Protein AF-A0A532UYY3-F1 (afdb_monomer_lite)

Structure (mmCIF, N/CA/C/O backbone):
data_AF-A0A532UYY3-F1
#
_entry.id   AF-A0A532UYY3-F1
#
loop_
_atom_site.group_PDB
_atom_site.id
_atom_site.type_symbol
_atom_site.label_atom_id
_atom_site.label_alt_id
_atom_site.label_comp_id
_atom_site.label_asym_id
_atom_site.label_entity_id
_atom_site.label_seq_id
_atom_site.pdbx_PDB_ins_code
_atom_site.Cartn_x
_atom_site.Cartn_y
_atom_site.Cartn_z
_atom_site.occupancy
_atom_site.B_iso_or_equiv
_atom_site.auth_seq_id
_atom_site.auth_comp_id
_atom_site.auth_asym_id
_atom_site.auth_atom_id
_atom_site.pdbx_PDB_model_num
ATOM 1 N N . MET A 1 1 ? 8.161 -6.164 -21.433 1.00 78.81 1 MET A N 1
ATOM 2 C CA . MET A 1 1 ? 7.771 -7.488 -20.885 1.00 78.81 1 MET A CA 1
ATOM 3 C C . MET A 1 1 ? 6.848 -7.222 -19.704 1.00 78.81 1 MET A C 1
ATOM 5 O O . MET A 1 1 ? 7.100 -6.244 -19.010 1.00 78.81 1 MET A O 1
ATOM 9 N N . LYS A 1 2 ? 5.768 -7.992 -19.526 1.00 83.56 2 LYS A N 1
ATOM 10 C CA . LYS A 1 2 ? 4.730 -7.705 -18.521 1.00 83.56 2 LYS A CA 1
ATOM 11 C C . LYS A 1 2 ? 4.739 -8.766 -17.425 1.00 83.56 2 LYS A C 1
ATOM 13 O O . LYS A 1 2 ? 4.686 -9.952 -17.748 1.00 83.56 2 LYS A O 1
ATOM 18 N N . LEU A 1 3 ? 4.799 -8.345 -16.163 1.00 83.94 3 LEU A N 1
ATOM 19 C CA . LEU A 1 3 ? 4.790 -9.233 -14.998 1.00 83.94 3 LEU A CA 1
ATOM 20 C C . LEU A 1 3 ? 3.565 -8.932 -14.134 1.00 83.94 3 LEU A C 1
ATOM 22 O O . LEU A 1 3 ? 3.299 -7.775 -13.828 1.00 83.94 3 LEU A O 1
ATOM 26 N N . ALA A 1 4 ? 2.826 -9.962 -13.729 1.00 87.00 4 ALA A N 1
ATOM 27 C CA . ALA A 1 4 ? 1.726 -9.824 -12.782 1.00 87.00 4 ALA A CA 1
ATOM 28 C C . ALA A 1 4 ? 2.087 -10.531 -11.473 1.00 87.00 4 ALA A C 1
ATOM 30 O O . ALA A 1 4 ? 2.452 -11.707 -11.492 1.00 87.00 4 ALA A O 1
ATOM 31 N N . VAL A 1 5 ? 1.986 -9.824 -10.348 1.00 87.31 5 VAL A N 1
ATOM 32 C CA . VAL A 1 5 ? 2.325 -10.348 -9.019 1.00 87.31 5 VAL A CA 1
ATOM 33 C C . VAL A 1 5 ? 1.136 -10.148 -8.092 1.00 87.31 5 VAL A C 1
ATOM 35 O O . VAL A 1 5 ? 0.642 -9.035 -7.933 1.00 87.31 5 VAL A O 1
ATOM 38 N N . ASN A 1 6 ? 0.672 -11.229 -7.470 1.00 89.12 6 ASN A N 1
ATOM 39 C CA . ASN A 1 6 ? -0.334 -11.151 -6.417 1.00 89.12 6 ASN A CA 1
ATOM 40 C C . ASN A 1 6 ? 0.390 -11.031 -5.075 1.00 89.12 6 ASN A C 1
ATOM 42 O O . ASN A 1 6 ? 1.170 -11.917 -4.729 1.00 89.12 6 ASN A O 1
ATOM 46 N N . VAL A 1 7 ? 0.131 -9.968 -4.321 1.00 89.06 7 VAL A N 1
ATOM 47 C CA . VAL A 1 7 ? 0.773 -9.725 -3.022 1.00 89.06 7 VAL A CA 1
ATOM 48 C C . VAL A 1 7 ? -0.272 -9.434 -1.963 1.00 89.06 7 VAL A C 1
ATOM 50 O O . VAL A 1 7 ? -1.322 -8.862 -2.250 1.00 89.06 7 VAL A O 1
ATOM 53 N N . LYS A 1 8 ? 0.020 -9.804 -0.720 1.00 87.62 8 LYS A N 1
ATOM 54 C CA . LYS A 1 8 ? -0.772 -9.349 0.424 1.00 87.62 8 LYS A CA 1
ATOM 55 C C . LYS A 1 8 ? -0.445 -7.890 0.736 1.00 87.62 8 LYS A C 1
ATOM 57 O O . LYS A 1 8 ? 0.686 -7.446 0.510 1.00 87.62 8 LYS A O 1
ATOM 62 N N . ARG A 1 9 ? -1.404 -7.148 1.299 1.00 84.88 9 ARG A N 1
ATOM 63 C CA . ARG A 1 9 ? -1.200 -5.742 1.707 1.00 84.88 9 ARG A CA 1
ATOM 64 C C . ARG A 1 9 ? -0.010 -5.579 2.659 1.00 84.88 9 ARG A C 1
ATOM 66 O O . ARG A 1 9 ? 0.777 -4.650 2.494 1.00 84.88 9 ARG A O 1
ATOM 73 N N . SER A 1 10 ? 0.171 -6.529 3.574 1.00 86.94 10 SER A N 1
ATOM 74 C CA . SER A 1 10 ? 1.302 -6.611 4.509 1.00 86.94 10 SER A CA 1
ATOM 75 C C . SER A 1 10 ? 2.671 -6.712 3.814 1.00 86.94 10 SER A C 1
ATOM 77 O O . SER A 1 10 ? 3.670 -6.211 4.326 1.00 86.94 10 SER A O 1
ATOM 79 N N . GLN A 1 11 ? 2.731 -7.296 2.614 1.00 87.56 11 GLN A N 1
ATOM 80 C CA . GLN A 1 11 ? 3.973 -7.547 1.870 1.00 87.56 11 GLN A CA 1
ATOM 81 C C . GLN A 1 11 ? 4.275 -6.487 0.800 1.00 87.56 11 GLN A C 1
ATOM 83 O O . GLN A 1 11 ? 5.408 -6.394 0.321 1.00 87.56 11 GLN A O 1
ATOM 88 N N . LEU A 1 12 ? 3.286 -5.664 0.438 1.00 88.25 12 LEU A N 1
ATOM 89 C CA . LEU A 1 12 ? 3.363 -4.708 -0.668 1.00 88.25 12 LEU A CA 1
ATOM 90 C C . LEU A 1 12 ? 4.576 -3.775 -0.568 1.00 88.25 12 LEU A C 1
ATOM 92 O O . LEU A 1 12 ? 5.271 -3.550 -1.556 1.00 88.25 12 LEU A O 1
ATOM 96 N N . ARG A 1 13 ? 4.859 -3.248 0.629 1.00 88.31 13 ARG A N 1
ATOM 97 C CA . ARG A 1 13 ? 5.948 -2.285 0.837 1.00 88.31 13 ARG A CA 1
ATOM 98 C C . ARG A 1 13 ? 7.324 -2.875 0.518 1.00 88.31 13 ARG A C 1
ATOM 100 O O . ARG A 1 13 ? 8.137 -2.192 -0.098 1.00 88.31 13 ARG A O 1
ATOM 107 N N . GLY A 1 14 ? 7.575 -4.120 0.924 1.00 89.88 14 GLY A N 1
ATOM 108 C CA . GLY A 1 14 ? 8.836 -4.809 0.636 1.00 89.88 14 GLY A CA 1
ATOM 109 C C . GLY A 1 14 ? 8.975 -5.114 -0.853 1.00 89.88 14 GLY A C 1
ATOM 110 O O . GLY A 1 14 ? 9.988 -4.788 -1.465 1.00 89.88 14 GLY A O 1
ATOM 111 N N . VAL A 1 15 ? 7.902 -5.631 -1.458 1.00 88.75 15 VAL A N 1
ATOM 112 C CA . VAL A 1 15 ? 7.873 -5.965 -2.886 1.00 88.75 15 VAL A CA 1
ATOM 113 C C . VAL A 1 15 ? 8.119 -4.727 -3.755 1.00 88.75 15 VAL A C 1
ATOM 115 O O . VAL A 1 15 ? 8.953 -4.769 -4.653 1.00 88.75 15 VAL A O 1
ATOM 118 N N . LEU A 1 16 ? 7.485 -3.589 -3.460 1.00 87.00 16 LEU A N 1
ATOM 119 C CA . LEU A 1 16 ? 7.707 -2.346 -4.212 1.00 87.00 16 LEU A CA 1
ATOM 120 C C . LEU A 1 16 ? 9.159 -1.847 -4.143 1.00 87.00 16 LEU A C 1
ATOM 122 O O . LEU A 1 16 ? 9.676 -1.342 -5.140 1.00 87.00 16 LEU A O 1
ATOM 126 N N . GLN A 1 17 ? 9.832 -1.999 -2.998 1.00 87.81 17 GLN A N 1
ATOM 127 C CA . GLN A 1 17 ? 11.234 -1.597 -2.859 1.00 87.81 17 GLN A CA 1
ATOM 128 C C . GLN A 1 17 ? 12.184 -2.458 -3.695 1.00 87.81 17 GLN A C 1
ATOM 130 O O . GLN A 1 17 ? 13.142 -1.928 -4.258 1.00 87.81 17 GLN A O 1
ATOM 135 N N . GLU A 1 18 ? 11.944 -3.766 -3.777 1.00 86.12 18 GLU A N 1
ATOM 136 C CA . GLU A 1 18 ? 12.776 -4.660 -4.588 1.00 86.12 18 GLU A CA 1
ATOM 137 C C . GLU A 1 18 ? 12.517 -4.489 -6.083 1.00 86.12 18 GLU A C 1
ATOM 139 O O . GLU A 1 18 ? 13.464 -4.435 -6.876 1.00 86.12 18 GLU A O 1
ATOM 144 N N . LEU A 1 19 ? 11.246 -4.343 -6.465 1.00 86.31 19 LEU A N 1
ATOM 145 C CA . LEU A 1 19 ? 10.853 -4.169 -7.858 1.00 86.31 19 LEU A CA 1
ATOM 146 C C . LEU A 1 19 ? 11.371 -2.848 -8.431 1.00 86.31 19 LEU A C 1
ATOM 148 O O . LEU A 1 19 ? 11.919 -2.842 -9.531 1.00 86.31 19 LEU A O 1
ATOM 152 N N . GLY A 1 20 ? 11.289 -1.757 -7.663 1.00 80.38 20 GLY A N 1
ATOM 153 C CA . GLY A 1 20 ? 11.811 -0.454 -8.082 1.00 80.38 20 GLY A CA 1
ATOM 154 C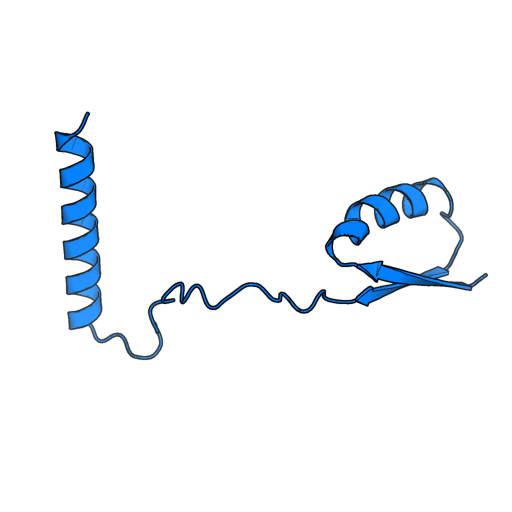 C . GLY A 1 20 ? 13.332 -0.426 -8.271 1.00 80.38 20 GLY A C 1
ATOM 155 O O . GLY A 1 20 ? 13.833 0.388 -9.040 1.00 80.38 20 GLY A O 1
ATOM 156 N N . LYS A 1 21 ? 14.075 -1.319 -7.603 1.00 82.44 21 LYS A N 1
ATOM 157 C CA . LYS A 1 21 ? 15.532 -1.446 -7.774 1.00 82.44 21 LYS A CA 1
ATOM 158 C C . LYS A 1 21 ? 15.918 -2.370 -8.925 1.00 82.44 21 LYS A C 1
ATOM 160 O O . LYS A 1 21 ? 16.910 -2.112 -9.596 1.00 82.44 21 LYS A O 1
ATOM 165 N N . SER A 1 22 ? 15.170 -3.454 -9.119 1.00 82.00 22 SER A N 1
ATOM 166 C CA . SER A 1 22 ? 15.596 -4.566 -9.978 1.00 82.00 22 SER A CA 1
ATOM 167 C C . SER A 1 22 ? 14.995 -4.520 -11.385 1.00 82.00 22 SER A C 1
ATOM 169 O O . SER A 1 22 ? 15.554 -5.120 -12.299 1.00 82.00 22 SER A O 1
ATOM 171 N N . PHE A 1 23 ? 13.873 -3.815 -11.577 1.00 80.25 23 PHE A N 1
ATOM 172 C CA . PHE A 1 23 ? 13.095 -3.863 -12.819 1.00 80.25 23 PHE A CA 1
ATOM 173 C C . PHE A 1 23 ? 12.605 -2.473 -13.277 1.00 80.25 23 PHE A C 1
ATOM 175 O O . PHE A 1 23 ? 11.397 -2.254 -13.365 1.00 80.25 23 PHE A O 1
ATOM 182 N N . PRO A 1 24 ? 13.511 -1.525 -13.593 1.00 76.00 24 PRO A N 1
ATOM 183 C CA . PRO A 1 24 ? 13.127 -0.167 -13.993 1.00 76.00 24 PRO A CA 1
ATOM 184 C C . PRO A 1 24 ? 12.377 -0.097 -15.336 1.00 76.00 24 PRO A C 1
ATOM 186 O O . PRO A 1 24 ? 11.511 0.755 -15.499 1.00 76.00 24 PRO A O 1
ATOM 189 N N . ASP A 1 25 ? 12.652 -1.017 -16.268 1.00 85.19 25 ASP A N 1
ATOM 190 C CA . ASP A 1 25 ? 12.101 -0.993 -17.638 1.00 85.19 25 ASP A CA 1
ATOM 191 C C . ASP A 1 25 ? 10.975 -2.026 -17.865 1.00 85.19 25 ASP A C 1
ATOM 193 O O . ASP A 1 25 ? 10.670 -2.417 -18.998 1.00 85.19 25 ASP A O 1
ATOM 197 N N . MET A 1 26 ? 10.367 -2.529 -16.787 1.00 86.12 26 MET A N 1
ATOM 198 C CA . MET A 1 26 ? 9.343 -3.576 -16.837 1.00 86.12 26 MET A CA 1
ATOM 199 C C . MET A 1 26 ? 7.983 -3.053 -16.377 1.00 86.12 26 MET A C 1
ATOM 201 O O . MET A 1 26 ? 7.864 -2.371 -15.364 1.00 86.12 26 MET A O 1
ATOM 205 N N . GLU A 1 27 ? 6.929 -3.427 -17.102 1.00 83.62 27 GLU A N 1
ATOM 206 C CA . GLU A 1 27 ? 5.559 -3.110 -16.707 1.00 83.62 27 GLU A CA 1
ATOM 207 C C . GLU A 1 27 ? 5.072 -4.176 -15.718 1.00 83.62 27 GLU A C 1
ATOM 209 O O . GLU A 1 27 ? 4.889 -5.345 -16.083 1.00 83.62 27 GLU A O 1
ATOM 214 N N . ILE A 1 28 ? 4.894 -3.780 -14.455 1.00 86.81 28 ILE A N 1
ATOM 215 C CA . ILE A 1 28 ? 4.516 -4.684 -13.367 1.00 86.81 28 ILE A CA 1
ATOM 216 C C . ILE A 1 28 ? 3.110 -4.345 -12.882 1.00 86.81 28 ILE A C 1
ATOM 218 O O . ILE A 1 28 ? 2.829 -3.223 -12.470 1.00 86.81 28 ILE A O 1
ATOM 222 N N . VAL A 1 29 ? 2.231 -5.342 -12.899 1.00 87.62 29 VAL A N 1
ATOM 223 C CA . VAL A 1 29 ? 0.865 -5.254 -12.384 1.00 87.62 29 VAL A CA 1
ATOM 224 C C . VAL A 1 29 ? 0.818 -5.951 -11.031 1.00 87.62 29 VAL A C 1
ATOM 226 O O . VAL A 1 29 ? 1.044 -7.159 -10.944 1.00 87.62 29 VAL A O 1
ATOM 229 N N . ILE A 1 30 ? 0.537 -5.194 -9.972 1.00 89.44 30 ILE A N 1
ATOM 230 C CA . ILE A 1 30 ? 0.468 -5.717 -8.607 1.00 89.44 30 ILE A CA 1
ATOM 231 C C . ILE A 1 30 ? -0.993 -5.828 -8.194 1.00 89.44 30 ILE A C 1
ATOM 233 O O . ILE A 1 30 ? -1.683 -4.826 -8.023 1.00 89.44 30 ILE A O 1
ATOM 237 N N . ASN A 1 31 ? -1.446 -7.059 -8.003 1.00 89.69 31 ASN A N 1
ATOM 238 C CA . ASN A 1 31 ? -2.770 -7.350 -7.482 1.00 89.69 31 ASN A CA 1
ATOM 239 C C . ASN A 1 31 ? -2.668 -7.518 -5.971 1.00 89.69 31 ASN A C 1
ATOM 241 O O . ASN A 1 31 ? -2.093 -8.492 -5.477 1.00 89.69 31 ASN A O 1
ATOM 245 N N . ILE A 1 32 ? -3.218 -6.560 -5.238 1.00 88.69 32 ILE A N 1
ATOM 246 C CA . ILE A 1 32 ? -3.215 -6.597 -3.782 1.00 88.69 32 ILE A CA 1
ATOM 247 C C . ILE A 1 32 ? -4.412 -7.428 -3.333 1.00 88.69 32 ILE A C 1
ATOM 249 O O . ILE A 1 32 ? -5.553 -7.084 -3.631 1.00 88.69 32 ILE A O 1
ATOM 253 N N . LYS A 1 33 ? -4.146 -8.524 -2.623 1.00 84.38 33 LYS A N 1
ATOM 254 C CA . LYS A 1 33 ? -5.175 -9.247 -1.878 1.00 84.38 33 LYS A CA 1
ATOM 255 C C . LYS A 1 33 ? -5.274 -8.620 -0.495 1.00 84.38 33 LYS A C 1
ATOM 257 O O . LYS A 1 33 ? -4.284 -8.600 0.244 1.00 84.38 33 LYS A O 1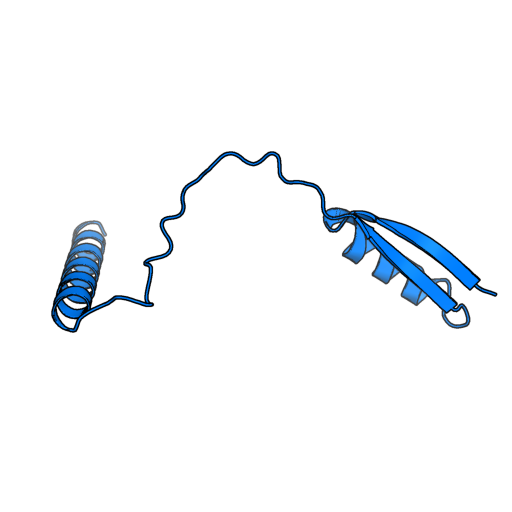
ATOM 262 N N . GLU A 1 34 ? -6.442 -8.076 -0.182 1.00 72.88 34 GLU A N 1
ATOM 263 C CA . GLU A 1 34 ? -6.774 -7.719 1.191 1.00 72.88 34 GLU A CA 1
ATOM 264 C C . GLU A 1 34 ? -6.900 -9.022 1.978 1.00 72.88 34 GLU A C 1
ATOM 266 O O . GLU A 1 34 ? -7.536 -9.976 1.529 1.00 72.88 34 GLU A O 1
ATOM 271 N N . GLU A 1 35 ? -6.168 -9.105 3.084 1.00 67.38 35 GLU A N 1
ATOM 272 C CA . GLU A 1 35 ? -6.398 -10.173 4.044 1.00 67.38 35 GLU A CA 1
ATOM 273 C C . GLU A 1 35 ? -7.733 -9.827 4.694 1.00 67.38 35 GLU A C 1
ATOM 275 O O . GLU A 1 35 ? -7.874 -8.738 5.247 1.00 67.38 35 GLU A O 1
ATOM 280 N N . GLU A 1 36 ? -8.726 -10.700 4.525 1.00 54.06 36 GLU A N 1
ATOM 281 C CA . GLU A 1 36 ? -9.939 -10.656 5.329 1.00 54.06 36 GLU A CA 1
ATOM 282 C C . GLU A 1 36 ? -9.468 -10.795 6.770 1.00 54.06 36 GLU A C 1
ATOM 284 O O . GLU A 1 36 ? -9.015 -11.861 7.189 1.00 54.06 36 GLU A O 1
ATOM 289 N N . SER A 1 37 ? -9.438 -9.676 7.484 1.00 54.25 37 SER A N 1
ATOM 290 C CA . SER A 1 37 ? -9.153 -9.673 8.901 1.00 54.25 37 SER A CA 1
ATOM 291 C C . SER A 1 37 ? -10.269 -10.479 9.559 1.00 54.25 37 SER A C 1
ATOM 293 O O . SER A 1 37 ? -11.364 -9.972 9.788 1.00 54.25 37 SER A O 1
ATOM 295 N N . GLU A 1 38 ? -9.987 -11.735 9.890 1.00 49.28 38 GLU A N 1
ATOM 296 C CA . GLU A 1 38 ? -10.545 -12.377 11.078 1.00 49.28 38 GLU A CA 1
ATOM 297 C C . GLU A 1 38 ? -9.946 -11.669 12.308 1.00 49.28 38 GLU A C 1
ATOM 299 O O . GLU A 1 38 ? -9.222 -12.249 13.108 1.00 49.28 38 GLU A O 1
ATOM 304 N N . GLU A 1 39 ? -10.181 -10.364 12.416 1.00 46.50 39 GLU A N 1
ATOM 305 C CA . GLU A 1 39 ? -9.985 -9.604 13.636 1.00 46.50 39 GLU A CA 1
ATOM 306 C C . GLU A 1 39 ? -11.391 -9.253 14.092 1.00 46.50 39 GLU A C 1
ATOM 308 O O . GLU A 1 39 ? -12.049 -8.358 13.563 1.00 46.50 39 GLU A O 1
ATOM 313 N N . GLU A 1 40 ? -11.869 -10.113 14.990 1.00 43.97 40 GLU A N 1
ATOM 314 C CA . GLU A 1 40 ? -12.836 -9.828 16.040 1.00 43.97 40 GLU A CA 1
ATOM 315 C C . GLU A 1 40 ? -13.176 -8.338 16.134 1.00 43.97 40 GLU A C 1
ATOM 317 O O . GLU A 1 40 ? -12.319 -7.511 16.441 1.00 43.97 40 GLU A O 1
ATOM 322 N N . GLU A 1 41 ? -14.433 -8.027 15.822 1.00 42.16 41 GLU A N 1
ATOM 323 C CA . GLU A 1 41 ? -15.370 -7.214 16.605 1.00 42.16 41 GLU A CA 1
ATOM 324 C C . GLU A 1 41 ? -14.797 -6.542 17.873 1.00 42.16 41 GLU A C 1
ATOM 326 O O . GLU A 1 41 ? -15.312 -6.673 18.978 1.00 42.16 41 GLU A O 1
ATOM 331 N N . SER A 1 42 ? -13.744 -5.748 17.736 1.00 48.97 42 SER A N 1
ATOM 332 C CA . SER A 1 42 ? -13.545 -4.603 18.597 1.00 48.97 42 SER A CA 1
ATOM 333 C C . SER A 1 42 ? -14.379 -3.517 17.953 1.00 48.97 42 SER A C 1
ATOM 335 O O . SER A 1 42 ? -13.960 -2.816 17.034 1.00 48.97 42 SER A O 1
ATOM 337 N N . GLU A 1 43 ? -15.633 -3.451 18.401 1.00 48.34 43 GLU A N 1
ATOM 338 C CA . GLU A 1 43 ? -16.472 -2.267 18.312 1.00 48.34 43 GLU A CA 1
ATOM 339 C C . GLU A 1 43 ? -15.712 -1.085 18.934 1.00 48.34 43 GLU A C 1
ATOM 341 O O . GLU A 1 43 ? -15.988 -0.629 20.046 1.00 48.34 43 GLU A O 1
ATOM 346 N N . GLU A 1 44 ? -14.724 -0.553 18.224 1.00 47.81 44 GLU A N 1
ATOM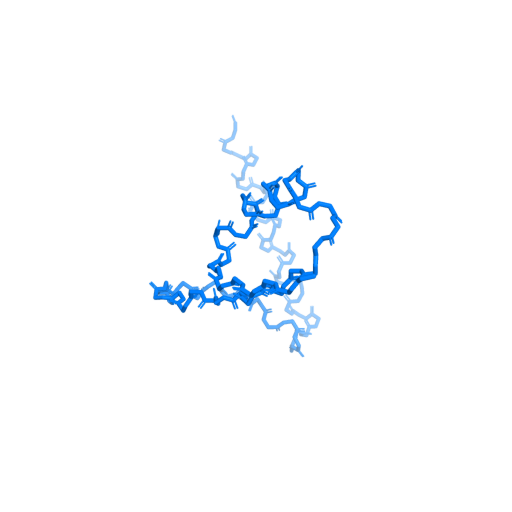 347 C CA . GLU A 1 44 ? -14.284 0.804 18.434 1.00 47.81 44 GLU A CA 1
ATOM 348 C C . GLU A 1 44 ? -15.474 1.643 17.981 1.00 47.81 44 GLU A C 1
ATOM 350 O O . GLU A 1 44 ? -15.690 1.870 16.788 1.00 47.81 44 GLU A O 1
ATOM 355 N N . LYS A 1 45 ? -16.340 1.970 18.949 1.00 53.16 45 LYS A N 1
ATOM 356 C CA . LYS A 1 45 ? -17.514 2.826 18.795 1.00 53.16 45 LYS A CA 1
ATOM 357 C C . LYS A 1 45 ? -17.057 4.156 18.221 1.00 53.16 45 LYS A C 1
ATOM 359 O O . LYS A 1 45 ? -16.842 5.120 18.951 1.00 53.16 45 LYS A O 1
ATOM 364 N N . ARG A 1 46 ? -16.917 4.213 16.899 1.00 57.25 46 ARG A N 1
ATOM 365 C CA . ARG A 1 46 ? -16.832 5.460 16.161 1.00 57.25 46 ARG A CA 1
ATOM 366 C C . ARG A 1 46 ? -18.100 6.213 16.533 1.00 57.25 46 ARG A C 1
ATOM 368 O O . ARG A 1 46 ? -19.188 5.680 16.295 1.00 57.25 46 ARG A O 1
ATOM 375 N N . PRO A 1 47 ? -18.000 7.385 17.181 1.00 54.75 47 PRO A N 1
ATOM 376 C CA . PRO A 1 47 ? -19.184 8.169 17.460 1.00 54.75 47 PRO A CA 1
ATOM 377 C C . PRO A 1 47 ? -19.855 8.407 16.114 1.00 54.75 47 PRO A C 1
ATOM 379 O O . PRO A 1 47 ? -19.204 8.820 15.153 1.00 54.75 47 PRO A O 1
ATOM 382 N N . ASN A 1 48 ? -21.129 8.053 16.002 1.00 55.09 48 ASN A N 1
ATOM 383 C CA . ASN A 1 48 ? -21.875 8.304 14.786 1.00 55.09 48 ASN A CA 1
ATOM 384 C C . ASN A 1 48 ? -22.123 9.819 14.705 1.00 55.09 48 ASN A C 1
ATOM 386 O O . ASN A 1 48 ? -23.115 10.325 15.225 1.00 55.09 48 ASN A O 1
ATOM 390 N N . TYR A 1 49 ? -21.167 10.556 14.130 1.00 55.62 49 TYR A N 1
ATOM 391 C CA . TYR A 1 49 ? -21.203 12.019 14.033 1.00 55.62 49 TYR A CA 1
ATOM 392 C C . TYR A 1 49 ? -22.342 12.527 13.129 1.00 55.62 49 TYR A C 1
ATOM 394 O O . TYR A 1 49 ? -22.622 13.722 13.126 1.00 55.62 49 TYR A O 1
ATOM 402 N N . GLU A 1 50 ? -23.029 11.645 12.395 1.00 57.53 50 GLU A N 1
ATOM 403 C CA . GLU A 1 50 ? -24.128 12.009 11.490 1.00 57.53 50 GLU A CA 1
ATOM 404 C C . GLU A 1 50 ? -25.435 12.384 12.214 1.00 57.53 50 GLU A C 1
ATOM 406 O O . GLU A 1 50 ? -26.323 12.965 11.592 1.00 57.53 50 GLU A O 1
ATOM 411 N N . SER A 1 51 ? -25.560 12.114 13.521 1.00 59.81 51 SER A N 1
ATOM 412 C CA . SER A 1 51 ? -26.762 12.440 14.309 1.00 59.81 51 SER A CA 1
ATOM 413 C C . SER A 1 51 ? -26.499 13.276 15.561 1.00 59.81 51 SER A C 1
ATOM 415 O O . SER A 1 51 ? -27.378 13.358 16.419 1.00 59.81 51 SER A O 1
ATOM 417 N N . LEU A 1 52 ? -25.304 13.854 15.717 1.00 61.78 52 LEU A N 1
ATOM 418 C CA . LEU A 1 52 ? -24.986 14.610 16.927 1.00 61.78 52 LEU A CA 1
ATOM 419 C C . LEU A 1 52 ? -25.770 15.918 16.957 1.00 61.78 52 LEU A C 1
ATOM 421 O O . LEU A 1 52 ? -25.613 16.788 16.098 1.00 61.78 52 LEU A O 1
ATOM 425 N N . THR A 1 53 ? -26.608 16.053 17.975 1.00 71.19 53 THR A N 1
ATOM 426 C CA . THR A 1 53 ? -27.250 17.320 18.305 1.00 71.19 53 THR A CA 1
ATOM 427 C C . THR A 1 53 ? -26.289 18.187 19.117 1.00 71.19 53 THR A C 1
ATOM 429 O O . THR A 1 53 ? -25.270 17.720 19.629 1.00 71.19 53 THR A O 1
ATOM 432 N N . THR A 1 54 ? -26.596 19.476 19.259 1.00 72.81 54 THR A N 1
ATOM 433 C CA . THR A 1 54 ? -25.773 20.400 20.058 1.00 72.81 54 THR A CA 1
ATOM 434 C C . THR A 1 54 ? -25.603 19.938 21.509 1.00 72.81 54 THR A C 1
ATOM 436 O O . THR A 1 54 ? -24.549 20.158 22.093 1.00 72.81 54 THR A O 1
ATOM 439 N N . GLU A 1 55 ? -26.594 19.236 22.063 1.00 71.94 55 GLU A N 1
ATOM 440 C CA . GLU A 1 55 ? -26.542 18.669 23.416 1.00 71.94 55 GLU A CA 1
ATOM 441 C C . GLU A 1 55 ? -25.545 17.498 23.525 1.00 71.94 55 GLU A C 1
ATOM 443 O O . GLU A 1 55 ? -24.902 17.303 24.558 1.00 71.94 55 GLU A O 1
ATOM 448 N N . ASP A 1 56 ? -25.367 16.728 22.448 1.00 72.69 56 ASP A N 1
ATOM 449 C CA . ASP A 1 56 ? -24.409 15.620 22.419 1.00 72.69 56 ASP A CA 1
ATOM 450 C C . ASP A 1 56 ? -22.964 16.130 22.360 1.00 72.69 56 ASP A C 1
ATOM 452 O O . ASP A 1 56 ? -22.071 15.546 22.975 1.00 72.69 56 ASP A O 1
ATOM 456 N N . LEU A 1 57 ? -22.735 17.259 21.680 1.00 72.62 57 LEU A N 1
ATOM 457 C CA . LEU A 1 57 ? -21.424 17.910 21.619 1.00 72.62 57 LEU A CA 1
ATOM 458 C C . LEU A 1 57 ? -20.994 18.473 22.981 1.00 72.62 57 LEU A C 1
ATOM 460 O O . LEU A 1 57 ? -19.826 18.342 23.350 1.00 72.62 57 LEU A O 1
ATOM 464 N N . GLU A 1 58 ? -21.923 19.042 23.753 1.00 76.50 58 GLU A N 1
ATOM 465 C CA . GLU A 1 58 ? -21.641 19.531 25.111 1.00 76.50 58 GLU A CA 1
ATOM 466 C C . GLU A 1 58 ? -21.234 18.386 26.050 1.00 76.50 58 GLU A C 1
ATOM 468 O O . GLU A 1 58 ? -20.245 18.500 26.777 1.00 76.50 58 GLU A O 1
ATOM 473 N N . LYS A 1 59 ? -21.917 17.236 25.965 1.00 77.00 59 LYS A N 1
ATOM 474 C CA . LYS A 1 59 ? -21.590 16.041 26.763 1.00 77.00 59 LYS A CA 1
ATOM 475 C C . LYS A 1 59 ? -20.231 15.439 26.408 1.00 77.00 59 LYS A C 1
ATOM 477 O O . LYS A 1 59 ? -19.565 14.888 27.285 1.00 77.00 59 LYS A O 1
ATOM 482 N N . ILE A 1 60 ? -19.814 15.515 25.143 1.00 80.38 60 ILE A N 1
ATOM 483 C CA . ILE A 1 60 ? -18.484 15.054 24.720 1.00 80.38 60 ILE A CA 1
ATOM 484 C C . ILE A 1 60 ? -17.404 15.971 25.306 1.00 80.38 60 ILE A C 1
ATOM 486 O O . ILE A 1 60 ? -16.468 15.475 25.929 1.00 80.38 60 ILE A O 1
ATOM 490 N N . GLN A 1 61 ? -17.577 17.292 25.208 1.00 75.00 61 GLN A N 1
ATOM 491 C CA . GLN A 1 61 ? -16.618 18.249 25.770 1.00 75.00 61 GLN A CA 1
ATOM 492 C C . GLN A 1 61 ? -16.503 18.158 27.296 1.00 75.00 61 GLN A C 1
ATOM 494 O O . GLN A 1 61 ? -15.423 18.358 27.853 1.00 75.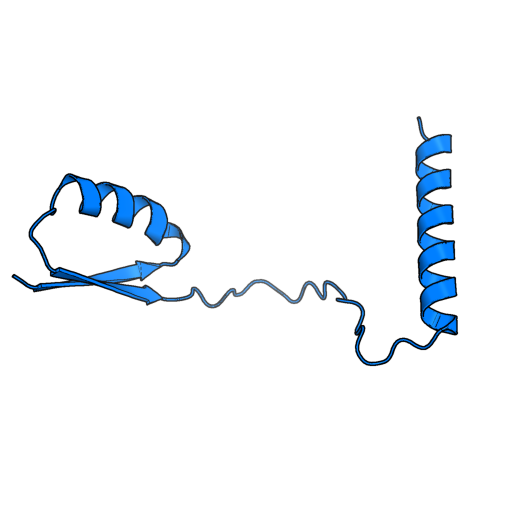00 61 GLN A O 1
ATOM 499 N N . GLU A 1 62 ? -17.601 17.869 27.995 1.00 73.31 62 GLU A N 1
ATOM 500 C CA . GLU A 1 62 ? -17.574 17.703 29.448 1.00 73.31 62 GLU A CA 1
ATOM 501 C C . GLU A 1 62 ? -16.802 16.439 29.859 1.00 73.31 62 GLU A C 1
ATOM 503 O O . GLU A 1 62 ? -15.988 16.488 30.783 1.00 73.31 62 GLU A O 1
ATOM 508 N N . LYS A 1 63 ? -16.962 15.337 29.112 1.00 74.50 63 LYS A N 1
ATOM 509 C CA . LYS A 1 63 ? -16.196 14.097 29.320 1.00 74.50 63 LYS A CA 1
ATOM 510 C C . LYS A 1 63 ? -14.705 14.258 29.037 1.00 74.50 63 LYS A C 1
ATOM 512 O O . LYS A 1 63 ? -13.896 13.707 29.780 1.00 74.50 63 LYS A O 1
ATOM 517 N N . GLU A 1 64 ? -14.337 15.001 27.997 1.00 71.31 64 GLU A N 1
ATOM 518 C CA . GLU A 1 64 ? -12.930 15.288 27.688 1.00 71.31 64 GLU A CA 1
ATOM 519 C C . GLU A 1 64 ? -12.272 16.102 28.810 1.00 71.31 64 GLU A C 1
ATOM 521 O O . GLU A 1 64 ? -11.208 15.724 29.298 1.00 71.31 64 GLU A O 1
ATOM 526 N N . LYS A 1 65 ? -12.954 17.134 29.326 1.00 69.50 65 LYS A N 1
ATOM 527 C CA . LYS A 1 65 ? -12.472 17.920 30.476 1.00 69.50 65 LYS A CA 1
ATOM 528 C C . LYS A 1 65 ? -12.369 17.104 31.766 1.00 69.50 65 LYS A C 1
ATOM 530 O O . LYS A 1 65 ? -11.518 17.387 32.608 1.00 69.50 65 LYS A O 1
ATOM 535 N N . GLU A 1 66 ? -13.248 16.124 31.971 1.00 64.50 66 GLU A N 1
ATOM 536 C CA . GLU A 1 66 ? -13.184 15.240 33.138 1.00 64.50 66 GLU A CA 1
ATOM 537 C C . GLU A 1 66 ? -12.002 14.261 33.049 1.00 64.50 66 GLU A C 1
ATOM 539 O O . GLU A 1 66 ? -11.360 13.983 34.064 1.00 64.50 66 GLU A O 1
ATOM 544 N N . MET A 1 67 ? -11.684 13.765 31.850 1.00 64.00 67 MET A N 1
ATOM 545 C CA . MET A 1 67 ? -10.518 12.906 31.622 1.00 64.00 67 MET A CA 1
ATOM 546 C C . MET A 1 67 ? -9.201 13.674 31.763 1.00 64.00 67 MET A C 1
ATOM 548 O O . MET A 1 67 ? -8.310 13.193 32.458 1.00 64.00 67 MET A O 1
ATOM 552 N N . GLU A 1 68 ? -9.119 14.892 31.224 1.00 59.53 68 GLU A N 1
ATOM 553 C CA . GLU A 1 68 ? -7.939 15.761 31.352 1.00 59.53 68 GLU A CA 1
ATOM 554 C C . GLU A 1 68 ? -7.630 16.081 32.826 1.00 59.53 68 GLU A C 1
ATOM 556 O O . GLU A 1 68 ? -6.492 15.965 33.277 1.00 59.53 68 GLU A O 1
ATOM 561 N N . LYS A 1 69 ? -8.665 16.353 33.635 1.00 59.97 69 LYS A N 1
ATOM 562 C CA . LYS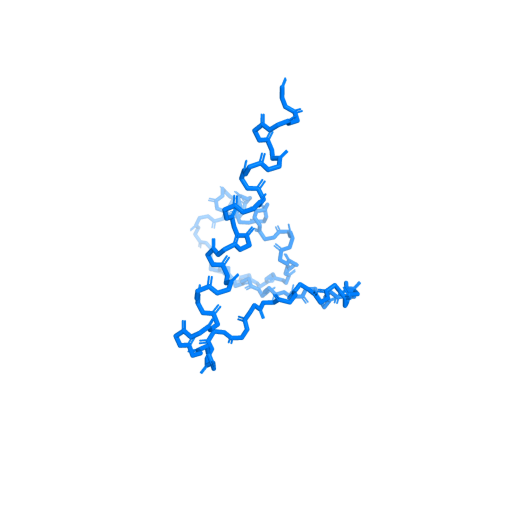 A 1 69 ? -8.496 16.515 35.087 1.00 59.97 69 LYS A CA 1
ATOM 563 C C . LYS A 1 69 ? -8.017 15.235 35.769 1.00 59.97 69 LYS A C 1
ATOM 565 O O . LYS A 1 69 ? -7.199 15.303 36.679 1.00 59.97 69 LYS A O 1
ATOM 570 N N . LYS A 1 70 ? -8.520 14.059 35.385 1.00 59.19 70 LYS A N 1
ATOM 571 C CA . LYS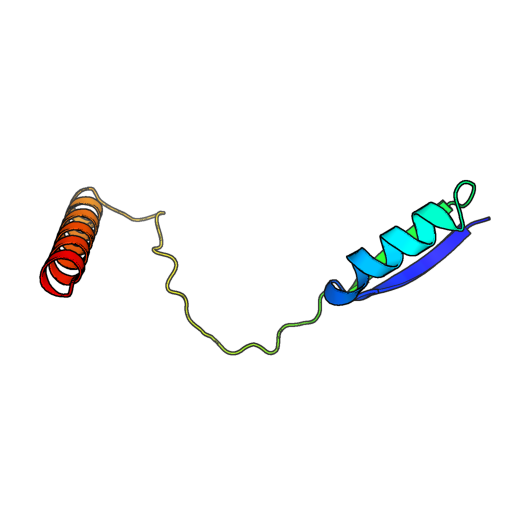 A 1 70 ? -8.098 12.793 36.011 1.00 59.19 70 LYS A CA 1
ATOM 572 C C . LYS A 1 70 ? -6.636 12.447 35.711 1.00 59.19 70 LYS A C 1
ATOM 574 O O . LYS A 1 70 ? -5.994 11.868 36.583 1.00 59.19 70 LYS A O 1
ATOM 579 N N . GLU A 1 71 ? -6.109 12.823 34.547 1.00 57.78 71 GLU A N 1
ATOM 580 C CA . GLU A 1 71 ? -4.676 12.690 34.244 1.00 57.78 71 GLU A CA 1
ATOM 581 C C . GLU A 1 71 ? -3.817 13.678 35.047 1.00 57.78 71 GLU A C 1
ATOM 583 O O . GLU A 1 71 ? -2.785 13.287 35.594 1.00 57.78 71 GLU A O 1
ATOM 588 N N . GLU A 1 72 ? -4.269 14.926 35.210 1.00 57.75 72 GLU A N 1
ATOM 589 C CA . GLU A 1 72 ? -3.539 15.944 35.980 1.00 57.75 72 GLU A CA 1
ATOM 590 C C . GLU A 1 72 ? -3.417 15.584 37.475 1.00 57.75 72 GLU A C 1
ATOM 592 O O . GLU A 1 72 ? -2.381 15.823 38.088 1.00 57.75 72 GLU A O 1
ATOM 597 N N . TYR A 1 73 ? -4.432 14.940 38.063 1.00 57.06 73 TYR A N 1
ATOM 598 C CA . TYR A 1 73 ? -4.393 14.474 39.460 1.00 57.06 73 TYR A CA 1
ATOM 599 C C . TYR A 1 73 ? -3.648 13.142 39.670 1.00 57.06 73 TYR A C 1
ATOM 601 O O . TYR A 1 73 ? -3.518 12.700 40.814 1.00 57.06 73 TYR A O 1
ATOM 609 N N . SER A 1 74 ? -3.184 12.489 38.599 1.00 54.44 74 SER A N 1
ATOM 610 C CA . SER A 1 74 ? -2.488 11.197 38.658 1.00 54.44 74 SER A CA 1
ATOM 611 C C . SER A 1 74 ? -0.994 11.276 38.295 1.00 54.44 74 SER A C 1
ATOM 613 O O . SER A 1 74 ? -0.362 10.224 38.156 1.00 54.44 74 SER A O 1
ATOM 615 N N . THR A 1 75 ? -0.438 12.489 38.169 1.00 51.34 75 THR A N 1
ATOM 616 C CA . THR A 1 75 ? 0.998 12.766 37.947 1.00 51.34 75 THR A CA 1
ATOM 617 C C . THR A 1 75 ? 1.635 13.354 39.204 1.00 51.34 75 THR A C 1
ATOM 619 O O . THR A 1 75 ? 2.786 12.971 39.514 1.00 51.34 75 THR A O 1
#

Radius of gyration: 23.49 Å; chains: 1; bounding box: 43×33×60 Å

Foldseek 3Di:
DEEEEEEEPVCVVVVVVVCVVPPVPYHYHYHYDYDPPPPDDPCPPPPPPVDDDPVNVVVVVVVVVVVVVVVVVVD

Sequence (75 aa):
MKLAVNVKRSQLRGVLQELGKSFPDMEIVINIKEEESEEEESEEKRPNYESLTTEDLEKIQEKEKEMEKKEEYST

pLDDT: mean 72.08, std 14.51, range [42.16, 89.88]

Secondary structure (DSSP, 8-state):
-EEEEEEETTTHHHHHHHHHHH-TT-EEEEEEEPP-------------GGG--HHHHHHHHHHHHHHHHHHHTT-